Protein AF-A0A821LBM9-F1 (afdb_monomer)

Structure (mmCIF, N/CA/C/O backbone):
data_AF-A0A821LBM9-F1
#
_entry.id   AF-A0A821LBM9-F1
#
loop_
_atom_site.group_PDB
_atom_site.id
_atom_site.type_symbol
_atom_site.label_atom_id
_atom_site.label_alt_id
_atom_site.label_comp_id
_atom_site.label_asym_id
_atom_site.label_entity_id
_atom_site.label_seq_id
_atom_site.pdbx_PDB_ins_code
_atom_site.Cartn_x
_atom_site.Cartn_y
_atom_site.Cartn_z
_atom_site.occupancy
_atom_site.B_iso_or_equiv
_atom_site.auth_seq_id
_atom_site.auth_comp_id
_atom_site.auth_asym_id
_atom_site.auth_atom_id
_atom_site.pdbx_PDB_model_num
ATOM 1 N N . MET A 1 1 ? -0.753 -24.543 13.490 1.00 81.06 1 MET A N 1
ATOM 2 C CA . MET A 1 1 ? -1.919 -23.732 13.076 1.00 81.06 1 MET A CA 1
ATOM 3 C C . MET A 1 1 ? -1.788 -23.468 11.585 1.00 81.06 1 MET A C 1
ATOM 5 O O . MET A 1 1 ? -0.703 -23.087 11.170 1.00 81.06 1 MET A O 1
ATOM 9 N N . VAL A 1 2 ? -2.819 -23.733 10.780 1.00 93.25 2 VAL A N 1
ATOM 10 C CA . VAL A 1 2 ? -2.788 -23.442 9.334 1.00 93.25 2 VAL A CA 1
ATOM 11 C C . VAL A 1 2 ? -3.305 -22.015 9.126 1.00 93.25 2 VAL A C 1
ATOM 13 O O . VAL A 1 2 ? -4.358 -21.696 9.687 1.00 93.25 2 VAL A O 1
ATOM 16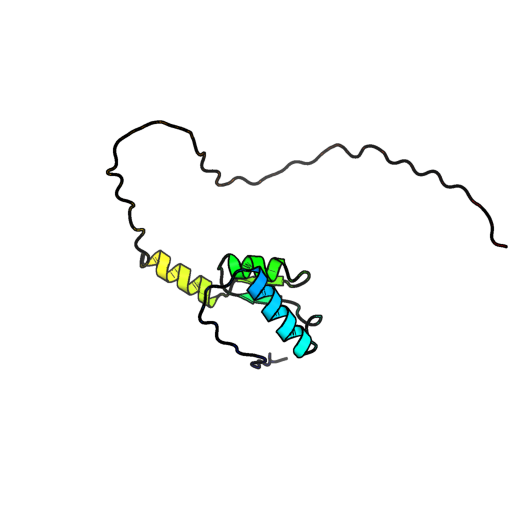 N N . PRO A 1 3 ? -2.598 -21.147 8.381 1.00 90.75 3 PRO A N 1
ATOM 17 C CA . PRO A 1 3 ? -3.083 -19.803 8.100 1.00 90.75 3 PRO A CA 1
ATOM 18 C C . PRO A 1 3 ? -4.386 -19.866 7.296 1.00 90.75 3 PRO A C 1
ATOM 20 O O . PRO A 1 3 ? -4.507 -20.637 6.344 1.00 90.75 3 PRO A O 1
ATOM 2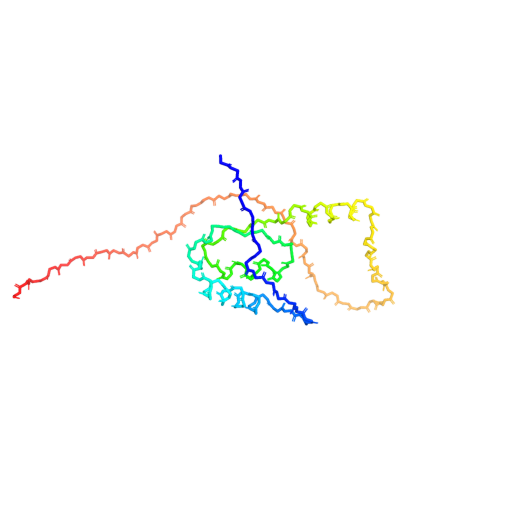3 N N . LYS A 1 4 ? -5.367 -19.054 7.694 1.00 95.50 4 LYS A N 1
ATOM 24 C CA . LYS A 1 4 ? -6.610 -18.849 6.947 1.00 95.50 4 LYS A CA 1
ATOM 25 C C . LYS A 1 4 ? -6.522 -17.518 6.214 1.00 95.50 4 LYS A C 1
ATOM 27 O O . LYS A 1 4 ? -6.072 -16.535 6.796 1.00 95.50 4 LYS A O 1
ATOM 32 N N . SER A 1 5 ? -6.970 -17.490 4.966 1.00 94.69 5 SER A N 1
ATOM 33 C CA . SER A 1 5 ? -7.083 -16.269 4.170 1.00 94.69 5 SER A CA 1
ATOM 34 C C . SER A 1 5 ? -8.543 -16.000 3.814 1.00 94.69 5 SER A C 1
ATOM 36 O O . SER A 1 5 ? -9.366 -16.910 3.713 1.00 94.69 5 SER A O 1
ATOM 38 N N . THR A 1 6 ? -8.887 -14.725 3.677 1.00 95.56 6 THR A N 1
ATOM 39 C CA . THR A 1 6 ? -10.218 -14.257 3.281 1.00 95.56 6 THR A CA 1
ATOM 40 C C . THR A 1 6 ? -10.073 -12.890 2.635 1.00 95.56 6 THR A C 1
ATOM 42 O O . THR A 1 6 ? -9.240 -12.088 3.054 1.00 95.56 6 THR A O 1
ATOM 45 N N . ILE A 1 7 ? -10.877 -12.637 1.606 1.00 95.62 7 ILE A N 1
ATOM 46 C CA . ILE A 1 7 ? -10.992 -11.319 0.989 1.00 95.62 7 ILE A CA 1
ATOM 47 C C . ILE A 1 7 ? -11.992 -10.525 1.825 1.00 95.62 7 ILE A C 1
ATOM 49 O O . ILE A 1 7 ? -13.151 -10.918 1.925 1.00 95.62 7 ILE A O 1
ATOM 53 N N . LEU A 1 8 ? -11.531 -9.441 2.446 1.00 94.00 8 LEU A N 1
ATOM 54 C CA . LEU A 1 8 ? -12.376 -8.580 3.279 1.00 94.00 8 LEU A CA 1
ATOM 55 C C . LEU A 1 8 ? -13.036 -7.467 2.464 1.00 94.00 8 LEU A C 1
ATOM 57 O O . LEU A 1 8 ? -14.188 -7.123 2.704 1.00 94.00 8 LEU A O 1
ATOM 61 N N . HIS A 1 9 ? -12.307 -6.916 1.496 1.00 93.94 9 HIS A N 1
ATOM 62 C CA . HIS A 1 9 ? -12.756 -5.787 0.699 1.00 93.94 9 HIS A CA 1
ATOM 63 C C . HIS A 1 9 ? -12.091 -5.796 -0.680 1.00 93.94 9 HIS A C 1
ATOM 65 O O . HIS A 1 9 ? -10.967 -6.279 -0.837 1.00 93.94 9 HIS A O 1
ATOM 71 N N . PHE A 1 10 ? -12.792 -5.258 -1.675 1.00 94.31 10 PHE A N 1
ATOM 72 C CA . PHE A 1 10 ? -12.273 -5.046 -3.019 1.00 94.31 10 PHE A CA 1
ATOM 73 C C . PHE A 1 10 ? -12.907 -3.792 -3.615 1.00 94.31 10 PHE A C 1
ATOM 75 O O . PHE A 1 10 ? -14.131 -3.670 -3.647 1.00 94.31 10 PHE A O 1
ATOM 82 N N . GLN A 1 11 ? -12.069 -2.901 -4.137 1.00 90.50 11 GLN A N 1
ATOM 83 C CA . GLN A 1 11 ? -12.504 -1.677 -4.793 1.00 90.50 11 GLN A CA 1
ATOM 84 C C . GLN A 1 11 ? -11.614 -1.390 -5.997 1.00 90.50 11 GLN A C 1
ATOM 86 O O . GLN A 1 11 ? -10.387 -1.457 -5.915 1.00 90.50 11 GLN A O 1
ATOM 91 N N . SER A 1 12 ? -12.248 -1.081 -7.124 1.00 91.94 12 SER A N 1
ATOM 92 C CA . SER A 1 12 ? -11.564 -0.652 -8.338 1.00 91.94 12 SER A CA 1
ATOM 93 C C . SER A 1 12 ? -11.370 0.856 -8.342 1.00 91.94 12 SER A C 1
ATOM 95 O O . SER A 1 12 ? -12.253 1.612 -7.934 1.00 91.94 12 SER A O 1
ATOM 97 N N . TYR A 1 13 ? -10.237 1.281 -8.887 1.00 86.31 13 TYR A N 1
ATOM 98 C CA . TYR A 1 13 ? -9.881 2.681 -9.018 1.00 86.31 13 TYR A CA 1
ATOM 99 C C . TYR A 1 13 ? -9.419 2.968 -10.446 1.00 86.31 13 TYR A C 1
ATOM 101 O O . TYR A 1 13 ? -8.447 2.382 -10.917 1.00 86.31 13 TYR A O 1
ATOM 109 N N . ASP A 1 14 ? -10.106 3.889 -11.122 1.00 88.12 14 ASP A N 1
ATOM 110 C CA . ASP A 1 14 ? -9.847 4.199 -12.537 1.00 88.12 14 ASP A CA 1
ATOM 111 C C . ASP A 1 14 ? -8.828 5.332 -12.736 1.00 88.12 14 ASP A C 1
ATOM 113 O O . ASP A 1 14 ? -8.379 5.596 -13.851 1.00 88.12 14 ASP A O 1
ATOM 117 N N . LYS A 1 15 ? -8.484 6.059 -11.668 1.00 87.06 15 LYS A N 1
ATOM 118 C CA . LYS A 1 15 ? -7.616 7.243 -11.722 1.00 87.06 15 LYS A CA 1
ATOM 119 C C . LYS A 1 15 ? -6.377 7.044 -10.863 1.00 87.06 15 LYS A C 1
ATOM 121 O O . LYS A 1 15 ? -6.420 6.361 -9.848 1.00 87.06 15 LYS A O 1
ATOM 126 N N . CYS A 1 16 ? -5.290 7.727 -11.220 1.00 85.44 16 CYS A N 1
ATOM 127 C CA . CYS A 1 16 ? -4.112 7.800 -10.360 1.00 85.44 16 CYS A CA 1
ATOM 128 C C . CYS A 1 16 ? -4.466 8.391 -8.991 1.00 85.44 16 CYS A C 1
ATOM 130 O O . CYS A 1 16 ? -5.218 9.369 -8.883 1.00 85.44 16 CYS A O 1
ATOM 132 N N . HIS A 1 17 ? -3.890 7.815 -7.940 1.00 88.81 17 HIS A N 1
ATOM 133 C CA . HIS A 1 17 ? -4.116 8.235 -6.562 1.00 88.81 17 HIS A CA 1
ATOM 134 C C . HIS A 1 17 ? -2.820 8.659 -5.895 1.00 88.81 17 HIS A C 1
ATOM 136 O O . HIS A 1 17 ? -1.763 8.061 -6.103 1.00 88.81 17 HIS A O 1
ATOM 142 N N . SER A 1 18 ? -2.919 9.730 -5.110 1.00 94.81 18 SER A N 1
ATOM 143 C CA . SER A 1 18 ? -1.860 10.140 -4.200 1.00 94.81 18 SER A CA 1
ATOM 144 C C . SER A 1 18 ? -1.797 9.175 -3.019 1.00 94.81 18 SER A C 1
ATOM 146 O O . SER A 1 18 ? -2.794 8.540 -2.672 1.00 94.81 18 SER A O 1
ATOM 148 N N . SER A 1 19 ? -0.636 9.108 -2.370 1.00 95.25 19 SER A N 1
ATOM 149 C CA . SER A 1 19 ? -0.446 8.327 -1.144 1.00 95.25 19 SER A CA 1
ATOM 150 C C . SER A 1 19 ? -1.481 8.656 -0.068 1.00 95.25 19 SER A C 1
ATOM 152 O O . SER A 1 19 ? -2.042 7.749 0.530 1.00 95.25 19 SER A O 1
ATOM 154 N N . LEU A 1 20 ? -1.795 9.943 0.121 1.00 95.62 20 LEU A N 1
ATOM 155 C CA . LEU A 1 20 ? -2.788 10.385 1.102 1.00 95.62 20 LEU A CA 1
ATOM 156 C C . LEU A 1 20 ? -4.175 9.792 0.830 1.00 95.62 20 LEU A C 1
ATOM 158 O O . LEU A 1 20 ? -4.807 9.290 1.749 1.00 95.62 20 LEU A O 1
ATOM 162 N N . LYS A 1 21 ? -4.634 9.806 -0.429 1.00 94.25 21 LYS A N 1
ATOM 163 C CA . LYS A 1 21 ? -5.938 9.226 -0.782 1.00 94.25 21 LYS A CA 1
ATOM 164 C C . LYS A 1 21 ? -5.966 7.726 -0.516 1.00 94.25 21 LYS A C 1
ATOM 166 O O . LYS A 1 21 ? -6.931 7.239 0.049 1.00 94.25 21 LYS A O 1
ATOM 171 N N . ILE A 1 22 ? -4.895 7.018 -0.877 1.00 95.06 22 ILE A N 1
ATOM 172 C CA . ILE A 1 22 ? -4.772 5.580 -0.607 1.00 95.06 22 ILE A CA 1
ATOM 173 C C . ILE A 1 22 ? -4.840 5.322 0.903 1.00 95.06 22 ILE A C 1
ATOM 175 O O . ILE A 1 22 ? -5.610 4.471 1.331 1.00 95.06 22 ILE A O 1
ATOM 179 N N . ALA A 1 23 ? -4.089 6.078 1.707 1.00 94.81 23 ALA A N 1
ATOM 180 C CA . ALA A 1 23 ? -4.089 5.939 3.161 1.00 94.81 23 ALA A CA 1
ATOM 181 C C . ALA A 1 23 ? -5.483 6.175 3.761 1.00 94.81 23 ALA A C 1
ATOM 183 O O . ALA A 1 23 ? -5.935 5.376 4.575 1.00 94.81 23 ALA A O 1
ATOM 184 N N . THR A 1 24 ? -6.183 7.231 3.327 1.00 94.81 24 THR A N 1
ATOM 185 C CA . THR A 1 24 ? -7.540 7.550 3.794 1.00 94.81 24 THR A CA 1
ATOM 186 C C . THR A 1 24 ? -8.538 6.447 3.455 1.00 94.81 24 THR A C 1
ATOM 188 O O . THR A 1 24 ? -9.261 6.002 4.339 1.00 94.81 24 THR A O 1
ATOM 191 N N . GLU A 1 25 ? -8.567 5.972 2.209 1.00 94.06 25 GLU A N 1
ATOM 192 C CA . GLU A 1 25 ? -9.510 4.922 1.800 1.00 94.06 25 GLU A CA 1
ATOM 193 C C . GLU A 1 25 ? -9.226 3.594 2.510 1.00 94.06 25 GLU A C 1
ATOM 195 O O . GLU A 1 25 ? -10.146 2.927 2.983 1.00 94.06 25 GLU A O 1
ATOM 200 N N . VAL A 1 26 ? -7.947 3.231 2.655 1.00 94.50 26 VAL A N 1
ATOM 201 C CA . VAL A 1 26 ? -7.556 2.048 3.427 1.00 94.50 26 VAL A CA 1
ATOM 202 C C . VAL A 1 26 ? -7.993 2.201 4.882 1.00 94.50 26 VAL A C 1
ATOM 204 O O . VAL A 1 26 ? -8.639 1.300 5.403 1.00 94.50 26 VAL A O 1
ATOM 207 N N . TYR A 1 27 ? -7.715 3.334 5.529 1.00 95.06 27 TYR A N 1
ATOM 208 C CA . TYR A 1 27 ? -8.123 3.576 6.914 1.00 95.06 27 TYR A CA 1
ATOM 209 C C . TYR A 1 27 ? -9.639 3.475 7.106 1.00 95.06 27 TYR A C 1
ATOM 211 O O . TYR A 1 27 ? -10.090 2.785 8.017 1.00 95.06 27 TYR A O 1
ATOM 219 N N . ASN A 1 28 ? -10.417 4.106 6.224 1.00 95.00 28 ASN A N 1
ATOM 220 C CA . ASN A 1 28 ? -11.877 4.055 6.260 1.00 95.00 28 ASN A CA 1
ATOM 221 C C . ASN A 1 28 ? -12.379 2.612 6.132 1.00 95.00 28 ASN A C 1
ATOM 223 O O . ASN A 1 28 ? -13.187 2.171 6.940 1.00 95.00 28 ASN A O 1
ATOM 227 N N . CYS A 1 29 ? -11.824 1.835 5.196 1.00 95.50 29 CYS A N 1
ATOM 228 C CA . CYS A 1 29 ? -12.170 0.423 5.052 1.00 95.50 29 CYS A CA 1
ATOM 229 C C . CYS A 1 29 ? -11.855 -0.391 6.320 1.00 95.50 29 CYS A C 1
ATOM 231 O O . CYS A 1 29 ? -12.607 -1.295 6.680 1.00 95.50 29 CYS A O 1
ATOM 233 N N . LEU A 1 30 ? -10.739 -0.109 6.992 1.00 94.62 30 LEU A N 1
ATOM 234 C CA . LEU A 1 30 ? -10.347 -0.816 8.212 1.00 94.62 30 LEU A CA 1
ATOM 235 C C . LEU A 1 30 ? -11.231 -0.446 9.407 1.00 94.62 30 LEU A C 1
ATOM 237 O O . LEU A 1 30 ? -11.560 -1.330 10.201 1.00 94.62 30 LEU A O 1
ATOM 241 N N . GLN A 1 31 ? -11.634 0.824 9.494 1.00 96.00 31 GLN A N 1
ATOM 242 C CA . GLN A 1 31 ? -12.604 1.336 10.462 1.00 96.00 31 GLN A CA 1
ATOM 243 C C . GLN A 1 31 ? -13.986 0.707 10.257 1.00 96.00 31 GLN A C 1
ATOM 245 O O . GLN A 1 31 ? -14.569 0.183 11.204 1.00 96.00 31 GLN A O 1
ATOM 250 N N . ASP A 1 32 ? -14.476 0.661 9.016 1.00 96.69 32 ASP A N 1
ATOM 251 C CA . ASP A 1 32 ? -15.763 0.041 8.672 1.00 96.69 32 ASP A CA 1
ATOM 252 C C . ASP A 1 32 ? -15.804 -1.453 9.041 1.00 96.69 32 ASP A C 1
ATOM 254 O O . ASP A 1 32 ? -16.854 -2.003 9.377 1.00 96.69 32 ASP A O 1
ATOM 258 N N . LEU A 1 33 ? -14.646 -2.119 9.009 1.00 95.88 33 LEU A N 1
ATOM 259 C CA . LEU A 1 33 ? -14.476 -3.514 9.414 1.00 95.88 33 LEU A CA 1
ATOM 260 C C . LEU A 1 33 ? -14.221 -3.693 10.926 1.00 95.88 33 LEU A C 1
ATOM 262 O O . LEU A 1 33 ? -14.256 -4.828 11.410 1.00 95.88 33 LEU A O 1
ATOM 266 N N . GLY A 1 34 ? -13.945 -2.622 11.679 1.00 96.50 34 GLY A N 1
ATOM 267 C CA . GLY A 1 34 ? -13.599 -2.672 13.107 1.00 96.50 34 GLY A CA 1
ATOM 268 C C . GLY A 1 34 ? -12.299 -3.436 13.402 1.00 96.50 34 GLY A C 1
ATOM 269 O O . GLY A 1 34 ? -12.213 -4.216 14.370 1.00 96.50 34 GLY A O 1
ATOM 270 N N . ILE A 1 35 ? -11.311 -3.312 12.510 1.00 94.94 35 ILE A N 1
ATOM 271 C CA . ILE A 1 35 ? -10.016 -4.010 12.587 1.00 94.94 35 ILE A CA 1
ATOM 272 C C . ILE A 1 35 ? -8.805 -3.080 12.494 1.00 9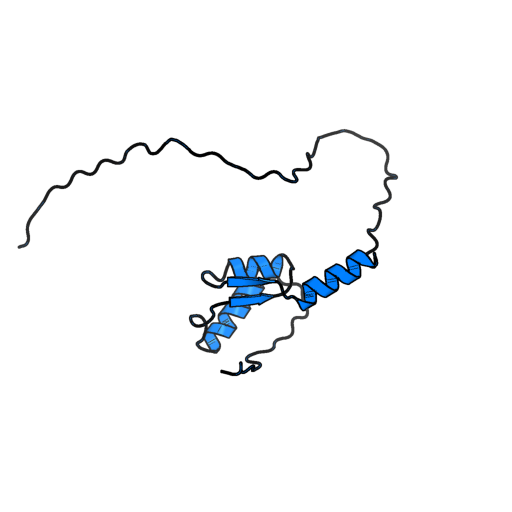4.94 35 ILE A C 1
ATOM 274 O O . ILE A 1 35 ? -7.682 -3.570 12.438 1.00 94.94 35 ILE A O 1
ATOM 278 N N . GLU A 1 36 ? -8.996 -1.768 12.492 1.00 93.12 36 GLU A N 1
ATOM 279 C CA . GLU A 1 36 ? -7.947 -0.762 12.337 1.00 93.12 36 GLU A CA 1
ATOM 280 C C . GLU A 1 36 ? -6.804 -0.912 13.354 1.00 93.12 36 GLU A C 1
ATOM 282 O O . GLU A 1 36 ? -5.647 -0.741 12.993 1.00 93.12 36 GLU A O 1
ATOM 287 N N . GLN A 1 37 ? -7.101 -1.341 14.586 1.00 92.19 37 GLN A N 1
ATOM 288 C CA . GLN A 1 37 ? -6.103 -1.604 15.637 1.00 92.19 37 GLN A CA 1
ATOM 289 C C . GLN A 1 37 ? -5.571 -3.051 15.655 1.00 92.19 37 GLN A C 1
ATOM 291 O O . GLN A 1 37 ? -4.826 -3.436 16.552 1.00 92.19 37 GLN A O 1
ATOM 296 N N . LYS A 1 38 ? -6.002 -3.905 14.718 1.00 93.31 38 LYS A N 1
ATOM 297 C CA . LYS A 1 38 ? -5.674 -5.347 14.687 1.00 93.31 38 LYS A CA 1
ATOM 298 C C . LYS A 1 38 ? -4.691 -5.710 13.576 1.00 93.31 38 LYS A C 1
ATOM 300 O O . LYS A 1 38 ? -4.396 -6.890 13.376 1.00 93.31 38 LYS A O 1
ATOM 305 N N . ILE A 1 39 ? -4.207 -4.719 12.838 1.00 93.50 39 ILE A N 1
ATOM 306 C CA . ILE A 1 39 ? -3.272 -4.913 11.736 1.00 93.50 39 ILE A CA 1
ATOM 307 C C . ILE A 1 39 ? -1.869 -4.808 12.294 1.00 93.50 39 ILE A C 1
ATOM 309 O O . ILE A 1 39 ? -1.478 -3.777 12.821 1.00 93.50 39 ILE A O 1
ATOM 313 N N . THR A 1 40 ? -1.107 -5.882 12.157 1.00 94.06 40 THR A N 1
ATOM 314 C CA . THR A 1 40 ? 0.305 -5.890 12.545 1.00 94.06 40 THR A CA 1
ATOM 315 C C . THR A 1 40 ? 1.208 -5.543 11.376 1.00 94.06 40 THR A C 1
ATOM 317 O O . THR A 1 40 ? 2.254 -4.931 11.546 1.00 94.06 40 THR A O 1
ATOM 320 N N . SER A 1 41 ? 0.818 -5.961 10.172 1.00 95.06 41 SER A N 1
ATOM 321 C CA . SER A 1 41 ? 1.651 -5.819 8.991 1.00 95.06 41 SER A CA 1
ATOM 322 C C . SER A 1 41 ? 0.847 -5.784 7.701 1.00 95.06 41 SER A C 1
ATOM 324 O O . SER A 1 41 ? -0.243 -6.352 7.600 1.00 95.06 41 SER A O 1
ATOM 326 N N . VAL A 1 42 ? 1.427 -5.144 6.691 1.00 95.38 42 VAL A N 1
ATOM 327 C CA . VAL A 1 42 ? 0.891 -5.033 5.337 1.00 95.38 42 VAL A CA 1
ATOM 328 C C . VAL A 1 42 ? 1.949 -5.461 4.333 1.00 95.38 42 VAL A C 1
ATOM 330 O O . VAL A 1 42 ? 3.122 -5.123 4.450 1.00 95.38 42 VAL A O 1
ATOM 333 N N . THR A 1 43 ? 1.522 -6.178 3.296 1.00 96.44 43 THR A N 1
ATOM 334 C CA . THR A 1 43 ? 2.352 -6.456 2.121 1.00 96.44 43 THR A CA 1
ATOM 335 C C . THR A 1 43 ? 1.798 -5.704 0.917 1.00 96.44 43 THR A C 1
ATOM 337 O O . THR A 1 43 ? 0.660 -5.936 0.519 1.00 96.44 43 THR A O 1
ATOM 340 N N . CYS A 1 44 ? 2.604 -4.833 0.310 1.00 95.31 44 CYS A N 1
ATOM 341 C CA . CYS A 1 44 ? 2.215 -4.047 -0.865 1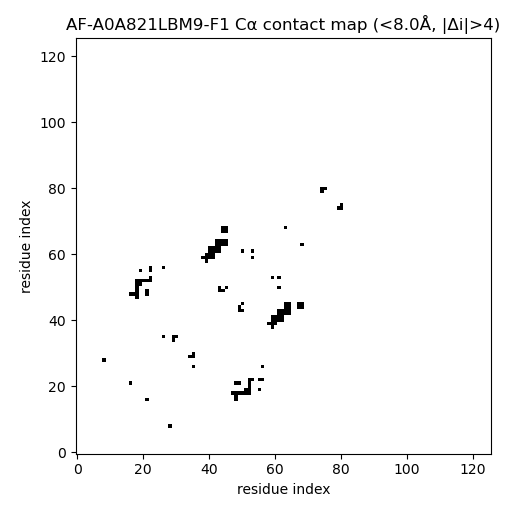.00 95.31 44 CYS A CA 1
ATOM 342 C C . CYS A 1 44 ? 3.308 -4.054 -1.941 1.00 95.31 44 CYS A C 1
ATOM 344 O O . CYS A 1 44 ? 4.423 -4.534 -1.717 1.00 95.31 44 CYS A O 1
ATOM 346 N N . ASP A 1 45 ? 3.006 -3.536 -3.132 1.00 94.19 45 ASP A N 1
ATOM 347 C CA . ASP A 1 45 ? 4.033 -3.315 -4.150 1.00 94.19 45 ASP A CA 1
ATOM 348 C C . ASP A 1 45 ? 5.064 -2.244 -3.724 1.00 94.19 45 ASP A C 1
ATOM 350 O O . ASP A 1 45 ? 5.023 -1.683 -2.625 1.00 94.19 45 ASP A O 1
ATOM 354 N N . GLY A 1 46 ? 6.059 -2.027 -4.587 1.00 92.38 46 GLY A N 1
ATOM 355 C CA . GLY A 1 46 ? 7.169 -1.112 -4.320 1.00 92.38 46 GLY A CA 1
ATOM 356 C C . GLY A 1 46 ? 6.924 0.325 -4.768 1.00 92.38 46 GLY A C 1
ATOM 357 O O . GLY A 1 46 ? 7.879 1.097 -4.794 1.00 92.38 46 GLY A O 1
ATOM 358 N N . ALA A 1 47 ? 5.708 0.689 -5.181 1.00 93.25 47 ALA A N 1
ATOM 359 C CA . ALA A 1 47 ? 5.434 2.026 -5.682 1.00 93.25 47 ALA A CA 1
ATOM 360 C C . ALA A 1 47 ? 5.552 3.067 -4.559 1.00 93.25 47 ALA A C 1
ATOM 362 O O . ALA A 1 47 ? 5.084 2.857 -3.438 1.00 93.25 47 ALA A O 1
ATOM 363 N N . ASN A 1 48 ? 6.126 4.234 -4.874 1.00 94.12 48 ASN A N 1
ATOM 364 C CA . ASN A 1 48 ? 6.321 5.310 -3.895 1.00 94.12 48 ASN A CA 1
ATOM 365 C C . ASN A 1 48 ? 5.009 5.741 -3.227 1.00 94.12 48 ASN A C 1
ATOM 367 O O . ASN A 1 48 ? 4.990 5.983 -2.025 1.00 94.12 48 ASN A O 1
ATOM 371 N N . ASN A 1 49 ? 3.902 5.785 -3.975 1.00 94.69 49 ASN A N 1
ATOM 372 C CA . ASN A 1 49 ? 2.607 6.155 -3.405 1.00 94.69 49 ASN A CA 1
ATOM 373 C C . ASN A 1 49 ? 2.105 5.116 -2.397 1.00 94.69 49 ASN A C 1
ATOM 375 O O . ASN A 1 49 ? 1.543 5.507 -1.381 1.00 94.69 49 ASN A O 1
ATOM 379 N N . MET A 1 50 ? 2.351 3.824 -2.643 1.00 94.56 50 MET A N 1
ATOM 380 C CA . MET A 1 50 ? 1.999 2.752 -1.709 1.00 94.56 50 MET A CA 1
ATOM 381 C C . MET A 1 50 ? 2.865 2.816 -0.456 1.00 94.56 50 MET A C 1
ATOM 383 O O . MET A 1 50 ? 2.340 2.759 0.649 1.00 94.56 50 MET A O 1
ATOM 387 N N . LYS A 1 51 ? 4.180 3.010 -0.615 1.00 93.88 51 LYS A N 1
ATOM 388 C CA . LYS A 1 51 ? 5.095 3.195 0.517 1.00 93.88 51 LYS A CA 1
ATOM 389 C C . LYS A 1 51 ? 4.638 4.354 1.410 1.00 93.88 51 LYS A C 1
ATOM 391 O O . LYS A 1 51 ? 4.344 4.139 2.577 1.00 93.88 51 LYS A O 1
ATOM 396 N N . ASN A 1 52 ? 4.490 5.540 0.826 1.00 94.81 52 ASN A N 1
ATOM 397 C CA . ASN A 1 52 ? 4.119 6.739 1.568 1.00 94.81 52 ASN A CA 1
ATOM 398 C C . ASN A 1 52 ? 2.712 6.639 2.183 1.00 94.81 52 ASN A C 1
ATOM 400 O O . ASN A 1 52 ? 2.451 7.290 3.183 1.00 94.81 52 ASN A O 1
ATOM 404 N N . ALA A 1 53 ? 1.790 5.876 1.585 1.00 94.88 53 ALA A N 1
ATOM 405 C CA . ALA A 1 53 ? 0.450 5.687 2.141 1.00 94.88 53 ALA A CA 1
ATOM 406 C C . ALA A 1 53 ? 0.485 4.897 3.455 1.00 94.88 53 ALA A C 1
ATOM 408 O O . ALA A 1 53 ? -0.197 5.261 4.407 1.00 94.88 53 ALA A O 1
ATOM 409 N N . PHE A 1 54 ? 1.294 3.838 3.519 1.00 93.69 54 PHE A N 1
ATOM 410 C CA . PHE A 1 54 ? 1.424 3.034 4.734 1.00 93.69 54 PHE A CA 1
ATOM 411 C C . PHE A 1 54 ? 2.350 3.668 5.773 1.00 93.69 54 PHE A C 1
ATOM 413 O O . PHE A 1 54 ? 2.134 3.441 6.951 1.00 93.69 54 PHE A O 1
ATOM 420 N N . ASP A 1 55 ? 3.282 4.536 5.371 1.00 91.88 55 ASP A N 1
ATOM 421 C CA . ASP A 1 55 ? 4.050 5.353 6.323 1.00 91.88 55 ASP A CA 1
ATOM 422 C C . ASP A 1 55 ? 3.146 6.369 7.078 1.00 91.88 55 ASP A C 1
ATOM 424 O O . ASP A 1 55 ? 3.504 6.822 8.160 1.00 91.88 55 ASP A O 1
ATOM 428 N N . ILE A 1 56 ? 1.969 6.726 6.531 1.00 93.19 56 ILE A N 1
ATOM 429 C CA . ILE A 1 56 ? 0.952 7.568 7.205 1.00 93.19 56 ILE A CA 1
ATOM 430 C C . ILE A 1 56 ? 0.125 6.756 8.219 1.00 93.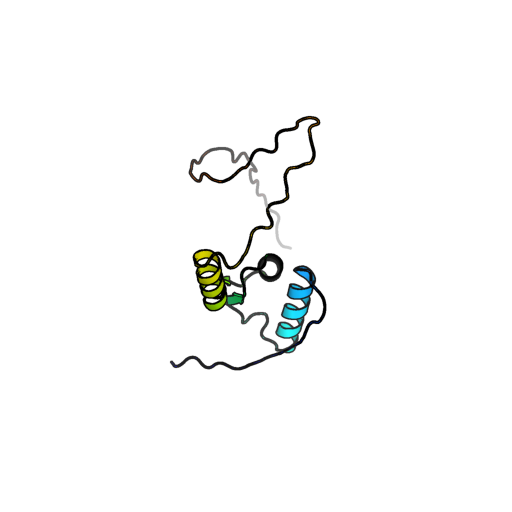19 56 ILE A C 1
ATOM 432 O O . ILE A 1 56 ? -0.355 7.305 9.210 1.00 93.19 56 ILE A O 1
ATOM 436 N N . LEU A 1 57 ? -0.063 5.458 7.966 1.00 86.81 57 LEU A N 1
ATOM 437 C CA . LEU A 1 57 ? -0.766 4.525 8.847 1.00 86.81 57 LEU A CA 1
ATOM 438 C C . LEU A 1 57 ? 0.219 4.026 9.913 1.00 86.81 5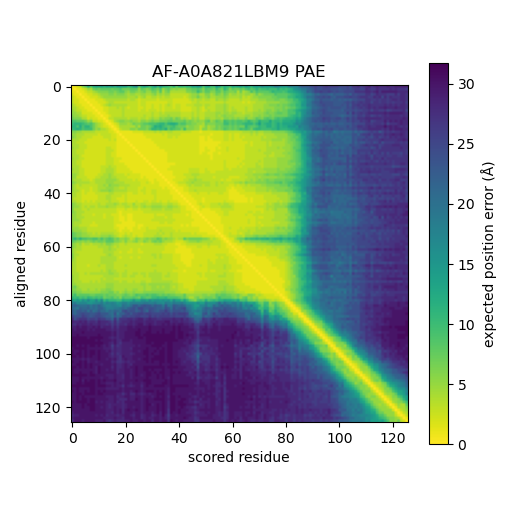7 LEU A C 1
ATOM 440 O O . LEU A 1 57 ? 0.745 2.919 9.814 1.00 86.81 57 LEU A O 1
ATOM 444 N N . ASP A 1 58 ? 0.511 4.887 10.887 1.00 83.81 58 ASP A N 1
ATOM 445 C CA . ASP A 1 58 ? 1.449 4.602 11.978 1.00 83.81 58 ASP A CA 1
ATOM 446 C C . ASP A 1 58 ? 1.143 3.260 12.682 1.00 83.81 58 ASP A C 1
ATOM 448 O O . ASP A 1 58 ? -0.008 2.827 12.771 1.00 83.81 58 ASP A O 1
ATOM 452 N N . GLY A 1 59 ? 2.185 2.589 13.176 1.00 85.75 59 GLY A N 1
ATOM 453 C CA . GLY A 1 59 ? 2.072 1.323 13.910 1.00 85.75 59 GLY A CA 1
ATOM 454 C C . GLY A 1 59 ? 1.891 0.052 13.066 1.00 85.75 59 GLY A C 1
ATOM 455 O O . GLY A 1 59 ? 1.662 -1.013 13.639 1.00 85.75 59 GLY A O 1
ATOM 456 N N . VAL A 1 60 ? 2.011 0.123 11.733 1.00 91.81 60 VAL A N 1
ATOM 457 C CA . VAL A 1 60 ? 1.892 -1.042 10.836 1.00 91.81 60 VAL A CA 1
ATOM 458 C C . VAL A 1 60 ? 3.208 -1.346 10.119 1.00 91.81 60 VAL A C 1
ATOM 460 O O . VAL A 1 60 ? 3.727 -0.527 9.360 1.00 91.81 60 VAL A O 1
ATOM 463 N N . ASP A 1 61 ? 3.712 -2.575 10.266 1.00 94.12 61 ASP A N 1
ATOM 464 C CA . ASP A 1 61 ? 4.923 -3.003 9.563 1.00 94.12 61 ASP A CA 1
ATOM 465 C C . ASP A 1 61 ? 4.662 -3.218 8.069 1.00 94.12 61 ASP A C 1
ATOM 467 O O . ASP A 1 61 ? 3.827 -4.031 7.659 1.00 94.12 61 ASP A O 1
ATOM 471 N N . ARG A 1 62 ? 5.428 -2.537 7.215 1.00 94.56 62 ARG A N 1
ATOM 472 C CA . ARG A 1 62 ? 5.300 -2.663 5.760 1.00 94.56 62 ARG A CA 1
ATOM 473 C C . ARG A 1 62 ? 6.343 -3.610 5.171 1.00 94.56 62 ARG A C 1
ATOM 475 O O . ARG A 1 62 ? 7.546 -3.353 5.217 1.00 94.56 62 ARG A O 1
ATOM 482 N N . PHE A 1 63 ? 5.871 -4.634 4.469 1.00 95.62 63 PHE A N 1
ATOM 483 C CA . PHE A 1 63 ? 6.684 -5.566 3.696 1.00 95.62 63 PHE A CA 1
ATOM 484 C C . PHE A 1 63 ? 6.490 -5.378 2.192 1.00 95.62 63 PHE A C 1
ATOM 486 O O . PHE A 1 63 ? 5.402 -5.084 1.693 1.00 95.62 63 PHE A O 1
ATOM 493 N N . TRP A 1 64 ? 7.567 -5.588 1.438 1.00 95.06 64 TRP A N 1
ATOM 494 C CA . TRP A 1 64 ? 7.507 -5.550 -0.017 1.00 95.06 64 TRP A CA 1
ATOM 495 C C . TRP A 1 64 ? 6.986 -6.882 -0.565 1.00 95.06 64 TRP A C 1
ATOM 497 O O . TRP A 1 64 ? 7.520 -7.947 -0.254 1.00 95.06 64 TRP A O 1
ATOM 507 N N . CYS A 1 65 ? 5.970 -6.818 -1.420 1.00 97.06 65 CYS A N 1
ATOM 508 C CA . CYS A 1 65 ? 5.410 -7.958 -2.128 1.00 97.06 65 CYS A CA 1
ATOM 509 C C . CYS A 1 65 ? 6.489 -8.734 -2.894 1.00 97.06 65 CYS A C 1
ATOM 511 O O . CYS A 1 65 ? 7.091 -8.237 -3.850 1.00 97.06 65 CYS A O 1
ATOM 513 N N . VAL A 1 66 ? 6.679 -9.997 -2.502 1.00 97.19 66 VAL A N 1
ATOM 514 C CA . VAL A 1 66 ? 7.658 -10.909 -3.110 1.00 97.19 66 VAL A CA 1
ATOM 515 C C . VAL A 1 66 ? 7.363 -11.133 -4.591 1.00 97.19 66 VAL A C 1
ATOM 517 O O . VAL A 1 66 ? 8.288 -11.118 -5.398 1.00 97.19 66 VAL A O 1
ATOM 520 N N . ALA A 1 67 ? 6.089 -11.280 -4.968 1.00 96.81 67 ALA A N 1
ATOM 521 C CA . ALA A 1 67 ? 5.699 -11.490 -6.360 1.00 96.81 67 ALA A CA 1
ATOM 522 C C . ALA A 1 67 ? 6.055 -10.282 -7.240 1.00 96.81 67 ALA A C 1
ATOM 524 O O . ALA A 1 67 ? 6.648 -10.446 -8.305 1.00 96.81 67 ALA A O 1
ATOM 525 N N . HIS A 1 68 ? 5.768 -9.065 -6.768 1.00 94.56 68 HIS A N 1
ATOM 526 C CA . HIS A 1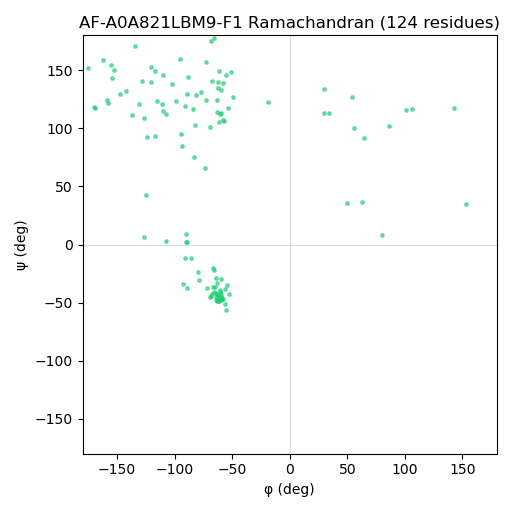 68 ? 6.136 -7.845 -7.484 1.00 94.56 68 HIS A CA 1
ATOM 527 C C . HIS A 1 68 ? 7.658 -7.690 -7.587 1.00 94.56 68 HIS A C 1
ATOM 529 O O . HIS A 1 68 ? 8.182 -7.371 -8.652 1.00 94.56 68 HIS A O 1
ATOM 535 N N . ARG A 1 69 ? 8.390 -7.979 -6.505 1.00 95.44 69 ARG A N 1
ATOM 536 C CA . ARG A 1 69 ? 9.855 -7.934 -6.507 1.00 95.44 69 ARG A CA 1
ATOM 537 C C . ARG A 1 69 ? 10.456 -8.938 -7.491 1.00 95.44 69 ARG A C 1
ATOM 539 O O . ARG A 1 69 ? 11.335 -8.566 -8.260 1.00 95.44 69 ARG A O 1
ATOM 546 N N . LEU A 1 70 ? 9.956 -10.174 -7.507 1.00 97.12 70 LEU A N 1
ATOM 547 C CA . LEU A 1 70 ? 10.382 -11.205 -8.452 1.00 97.12 70 LEU A CA 1
ATOM 548 C C . LEU A 1 70 ? 10.103 -10.783 -9.899 1.00 97.12 70 LEU A C 1
ATOM 550 O O . LEU A 1 70 ? 10.980 -10.911 -10.752 1.00 97.12 70 LEU A O 1
ATOM 554 N N . HIS A 1 71 ? 8.916 -10.233 -10.162 1.00 95.25 71 HIS A N 1
ATOM 555 C CA . HIS A 1 71 ? 8.558 -9.689 -11.468 1.00 95.25 71 HIS A CA 1
ATOM 556 C C . HIS A 1 71 ? 9.559 -8.617 -11.926 1.00 95.25 71 HIS A C 1
ATOM 558 O O . HIS A 1 71 ? 10.127 -8.742 -13.009 1.00 95.25 71 HIS A O 1
ATOM 564 N N . LEU A 1 72 ? 9.853 -7.621 -11.082 1.00 94.25 72 LEU A N 1
ATOM 565 C CA . LEU A 1 72 ? 10.844 -6.586 -11.393 1.00 94.25 72 LEU A CA 1
ATOM 566 C C . LEU A 1 72 ? 12.239 -7.172 -11.636 1.00 94.25 72 LEU A C 1
ATOM 568 O O . LEU A 1 72 ? 12.912 -6.766 -12.581 1.00 94.25 72 LEU A O 1
ATOM 572 N N . THR A 1 73 ? 12.676 -8.141 -10.825 1.00 95.94 73 THR A N 1
ATOM 573 C CA . 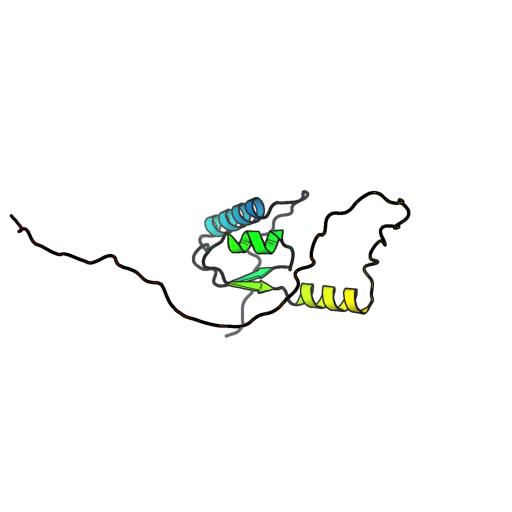THR A 1 73 ? 13.970 -8.815 -11.010 1.00 95.94 73 THR A CA 1
ATOM 574 C C . THR A 1 73 ? 14.060 -9.491 -12.376 1.00 95.94 73 THR A C 1
ATOM 576 O O . THR A 1 73 ? 15.049 -9.292 -13.081 1.00 95.94 73 THR A O 1
ATOM 579 N N . ILE A 1 74 ? 13.028 -10.238 -12.777 1.00 96.38 74 ILE A N 1
ATOM 580 C CA . ILE A 1 74 ? 12.982 -10.907 -14.084 1.00 96.38 74 ILE A CA 1
ATOM 581 C C . ILE A 1 74 ? 12.993 -9.873 -15.212 1.00 96.38 74 ILE A C 1
ATOM 583 O O . ILE A 1 74 ? 13.794 -9.979 -16.140 1.00 96.38 74 ILE A O 1
ATOM 587 N N . CYS A 1 75 ? 12.148 -8.844 -15.131 1.00 95.00 75 CYS A N 1
ATOM 588 C CA . CYS A 1 75 ? 12.073 -7.835 -16.181 1.00 95.00 75 CYS A CA 1
ATOM 589 C C . CYS A 1 75 ? 13.365 -7.025 -16.330 1.00 95.00 75 CYS A C 1
ATOM 591 O O . CYS A 1 75 ? 13.741 -6.691 -17.454 1.00 95.00 75 CYS A O 1
ATOM 593 N N . ASN A 1 76 ? 14.044 -6.729 -15.220 1.00 92.38 76 ASN A N 1
ATOM 594 C CA . ASN A 1 76 ? 15.336 -6.050 -15.229 1.00 92.38 76 ASN A CA 1
ATOM 595 C C . ASN A 1 76 ? 16.430 -6.946 -15.816 1.00 92.38 76 ASN A C 1
ATOM 597 O O . ASN A 1 76 ? 17.196 -6.484 -16.657 1.00 92.38 76 ASN A O 1
ATOM 601 N N . GLY A 1 77 ? 16.476 -8.226 -15.429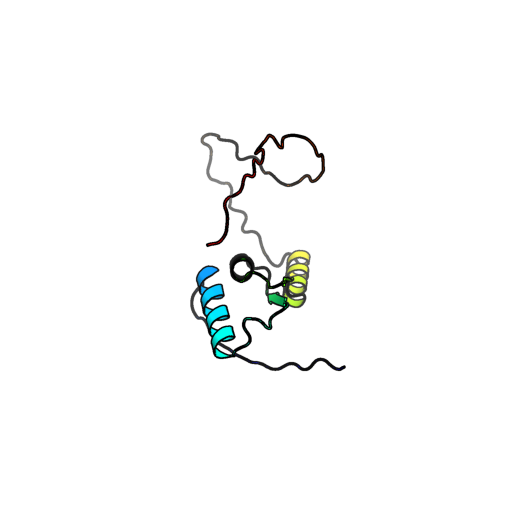 1.00 95.94 77 GLY A N 1
ATOM 602 C CA . GLY A 1 77 ? 17.456 -9.184 -15.950 1.00 95.94 77 GLY A CA 1
ATOM 603 C C . GLY A 1 77 ? 17.323 -9.427 -17.455 1.00 95.94 77 GLY A C 1
ATOM 604 O O . GLY A 1 77 ? 18.320 -9.602 -18.146 1.00 95.94 77 GLY A O 1
ATOM 605 N N . LEU A 1 78 ? 16.096 -9.373 -17.974 1.00 95.81 78 LEU A N 1
ATOM 606 C CA . LEU A 1 78 ? 15.799 -9.512 -19.401 1.00 95.81 78 LEU A CA 1
ATOM 607 C C . LEU A 1 78 ? 15.816 -8.177 -20.169 1.00 95.81 78 LEU A C 1
ATOM 609 O O . LEU A 1 78 ? 15.505 -8.165 -21.358 1.00 95.81 78 LEU A O 1
ATOM 613 N N . ALA A 1 79 ? 16.140 -7.057 -19.509 1.00 92.38 79 ALA A N 1
ATOM 614 C CA . ALA A 1 79 ? 16.111 -5.710 -20.088 1.00 92.38 79 ALA A CA 1
ATOM 615 C C . ALA A 1 79 ? 14.792 -5.378 -20.822 1.00 92.38 79 ALA A C 1
ATOM 617 O O . ALA A 1 79 ? 14.782 -4.666 -21.829 1.00 92.38 79 ALA A O 1
ATOM 618 N N . LEU A 1 80 ? 13.658 -5.873 -20.308 1.00 90.12 80 LEU A N 1
ATOM 619 C CA . LEU A 1 80 ? 12.337 -5.650 -20.917 1.00 90.12 80 LEU A CA 1
ATOM 620 C C . LEU A 1 80 ? 11.910 -4.178 -20.851 1.00 90.12 80 LEU A C 1
ATOM 622 O O . LEU A 1 80 ? 11.073 -3.730 -21.632 1.00 90.12 80 LEU A O 1
ATOM 626 N N . TRP A 1 81 ? 12.520 -3.415 -19.947 1.00 83.00 81 TRP A N 1
ATOM 627 C CA . TRP A 1 81 ? 12.324 -1.981 -19.818 1.00 83.00 81 TRP A CA 1
ATOM 628 C C . TRP A 1 81 ? 13.417 -1.272 -20.613 1.00 83.00 81 TRP A C 1
ATOM 630 O O . TRP A 1 81 ? 14.525 -1.046 -20.123 1.00 83.00 81 TRP A O 1
ATOM 640 N N . LYS A 1 82 ? 13.113 -0.913 -21.864 1.00 74.81 82 LYS A N 1
ATOM 641 C CA . LYS A 1 82 ? 13.970 0.005 -22.616 1.00 74.81 82 LYS A CA 1
ATOM 642 C C . LYS A 1 82 ? 13.962 1.345 -21.886 1.00 74.81 82 LYS A C 1
ATOM 644 O O . LYS A 1 82 ? 12.936 2.019 -21.838 1.00 74.81 82 LYS A O 1
ATOM 649 N N . LYS A 1 83 ? 15.111 1.753 -21.343 1.00 70.31 83 LYS A N 1
ATOM 650 C CA . LYS A 1 83 ? 15.329 3.167 -21.039 1.00 70.31 83 LYS A CA 1
ATOM 651 C C . LYS A 1 83 ? 15.231 3.888 -22.376 1.00 70.31 83 LYS A C 1
ATOM 653 O O . LYS A 1 83 ? 16.065 3.650 -23.250 1.00 70.31 83 LYS A O 1
ATOM 658 N N . PHE A 1 84 ? 14.198 4.705 -22.563 1.00 64.38 84 PHE A N 1
ATOM 659 C CA . PHE A 1 84 ? 14.214 5.681 -23.641 1.00 64.38 84 PHE A CA 1
ATOM 660 C C . PHE A 1 84 ? 15.468 6.517 -23.404 1.00 64.38 84 PHE A C 1
ATOM 662 O O . PHE A 1 84 ? 15.549 7.252 -22.419 1.00 64.38 84 PHE A O 1
ATOM 669 N N . LYS A 1 85 ? 16.496 6.307 -24.232 1.00 60.53 85 LYS A N 1
ATOM 670 C CA . LYS A 1 85 ? 17.617 7.232 -24.280 1.00 60.53 85 LYS A CA 1
ATOM 671 C C . LYS A 1 85 ? 16.980 8.553 -24.676 1.00 60.53 85 LYS A C 1
ATOM 673 O O . LYS A 1 85 ? 16.375 8.648 -25.738 1.00 60.53 85 LYS A O 1
ATOM 678 N N . LYS A 1 86 ? 17.000 9.516 -23.761 1.00 61.72 86 LYS A N 1
ATOM 679 C CA . LYS A 1 86 ? 16.705 10.899 -24.098 1.00 61.72 86 LYS A CA 1
ATOM 680 C C . LYS A 1 86 ? 17.801 11.255 -25.096 1.00 61.72 86 LYS A C 1
ATOM 682 O O . LYS A 1 86 ? 18.962 11.265 -24.703 1.00 61.72 86 LYS A O 1
ATOM 687 N N . ASP A 1 87 ? 17.466 11.348 -26.379 1.00 55.12 87 ASP A N 1
ATOM 688 C CA . ASP A 1 87 ? 18.449 11.659 -27.410 1.00 55.12 87 ASP A CA 1
ATOM 689 C C . ASP A 1 87 ? 19.083 13.009 -27.052 1.00 55.12 87 ASP A C 1
ATOM 691 O O . ASP A 1 87 ? 18.438 14.056 -27.110 1.00 55.12 87 ASP A O 1
ATOM 695 N N . GLU A 1 88 ? 20.337 12.967 -26.601 1.00 56.47 88 GLU A N 1
ATOM 696 C CA . GLU A 1 88 ? 21.173 14.125 -26.286 1.00 56.47 88 GLU A CA 1
ATOM 697 C C . GLU A 1 88 ? 21.629 14.791 -27.589 1.00 56.47 88 GLU A C 1
ATOM 699 O O . GLU A 1 88 ? 22.802 14.780 -27.943 1.00 56.47 88 GLU A O 1
ATOM 704 N N . ASN A 1 89 ? 20.677 15.353 -28.332 1.00 49.22 89 ASN A N 1
ATOM 705 C CA . ASN A 1 89 ? 20.941 16.165 -29.516 1.00 49.22 89 ASN A CA 1
ATOM 706 C C . ASN A 1 89 ? 20.283 17.549 -29.405 1.00 49.22 89 ASN A C 1
ATOM 708 O O . ASN A 1 89 ? 19.751 18.080 -30.374 1.00 49.22 89 ASN A O 1
ATOM 712 N N . GLU A 1 90 ? 20.374 18.166 -28.225 1.00 51.47 90 GLU A N 1
ATOM 713 C CA . GLU A 1 90 ? 20.250 19.619 -28.088 1.00 51.47 90 GLU A CA 1
ATOM 714 C C . GLU A 1 90 ? 21.493 20.191 -27.395 1.00 51.47 90 GLU A C 1
ATOM 716 O O . GLU A 1 90 ? 21.646 20.232 -26.179 1.00 51.47 90 GLU A O 1
ATOM 721 N N . THR A 1 91 ? 22.417 20.585 -28.262 1.00 46.41 91 THR A N 1
ATOM 722 C CA . THR A 1 91 ? 23.525 21.528 -28.114 1.00 46.41 91 THR A CA 1
ATOM 723 C C . THR A 1 91 ? 23.426 22.519 -26.938 1.00 46.41 91 THR A C 1
ATOM 725 O O . THR A 1 91 ? 22.534 23.358 -26.898 1.00 46.41 91 THR A O 1
ATOM 728 N N . ASN A 1 92 ? 24.444 22.482 -26.067 1.00 45.78 92 ASN A N 1
ATOM 729 C CA . ASN A 1 92 ? 25.078 23.589 -25.329 1.00 45.78 92 ASN A CA 1
ATOM 730 C C . ASN A 1 92 ? 24.237 24.833 -24.960 1.00 45.78 92 ASN A C 1
ATOM 732 O O . ASN A 1 92 ? 24.037 25.713 -25.800 1.00 45.78 92 ASN A O 1
ATOM 736 N N . LYS A 1 93 ? 24.011 25.029 -23.648 1.00 42.53 93 LYS A N 1
ATOM 737 C CA . LYS A 1 93 ? 24.466 26.232 -22.906 1.00 42.53 93 LYS A CA 1
ATOM 738 C C . LYS A 1 93 ? 24.315 26.078 -21.378 1.00 42.53 93 LYS A C 1
ATOM 740 O O . LYS A 1 93 ? 23.210 26.026 -20.862 1.00 42.53 93 LYS A O 1
ATOM 745 N N . ASN A 1 94 ? 25.469 26.119 -20.707 1.00 40.28 94 ASN A N 1
ATOM 746 C CA . ASN A 1 94 ? 25.741 26.597 -19.342 1.00 40.28 94 ASN A CA 1
ATOM 747 C C . ASN A 1 94 ? 25.123 25.864 -18.131 1.00 40.28 94 ASN A C 1
ATOM 749 O O . ASN A 1 94 ? 24.067 26.226 -17.632 1.00 40.28 94 ASN A O 1
ATOM 753 N N . GLY A 1 95 ? 25.904 24.902 -17.627 1.00 45.78 95 GLY A N 1
ATOM 754 C CA . GLY A 1 95 ? 26.380 24.771 -16.241 1.00 45.78 95 GLY A CA 1
ATOM 755 C C . GLY A 1 95 ? 25.502 25.208 -15.064 1.00 45.78 95 GLY A C 1
ATOM 756 O O . GLY A 1 95 ? 25.387 26.395 -14.777 1.00 45.78 95 GLY A O 1
ATOM 757 N N . SER A 1 96 ? 25.089 24.219 -14.274 1.00 36.19 96 SER A N 1
ATOM 758 C CA . SER A 1 96 ? 25.275 24.224 -12.818 1.00 36.19 96 SER A CA 1
ATOM 759 C C . SER A 1 96 ? 25.177 22.784 -12.319 1.00 36.19 96 SER A C 1
ATOM 761 O O . SER A 1 96 ? 24.198 22.096 -12.616 1.00 36.19 96 SER A O 1
ATOM 763 N N . ASP A 1 97 ? 26.218 22.354 -11.617 1.00 45.16 97 ASP A N 1
ATOM 764 C CA . ASP A 1 97 ? 26.424 21.021 -11.067 1.00 45.16 97 ASP A CA 1
ATOM 765 C C . ASP A 1 97 ? 25.208 20.519 -10.277 1.00 45.16 97 ASP A C 1
ATOM 767 O O . ASP A 1 97 ? 24.724 21.178 -9.357 1.00 45.16 97 ASP A O 1
ATOM 771 N N . PHE A 1 98 ? 24.719 19.330 -10.629 1.00 40.38 98 PHE A N 1
ATOM 772 C CA . PHE A 1 98 ? 23.815 18.563 -9.781 1.00 40.38 98 PHE A CA 1
ATOM 773 C C . PHE A 1 98 ? 24.540 17.270 -9.422 1.00 40.38 98 PHE A C 1
ATOM 775 O O . PHE A 1 98 ? 24.564 16.316 -10.201 1.00 40.38 98 PHE A O 1
ATOM 782 N N . GLU A 1 99 ? 25.219 17.299 -8.277 1.00 42.03 99 GLU A N 1
ATOM 783 C CA . GLU A 1 99 ? 25.947 16.158 -7.740 1.00 42.03 99 GLU A CA 1
ATOM 784 C C . GLU A 1 99 ? 24.991 15.003 -7.423 1.00 42.03 99 GLU A C 1
ATOM 786 O O . GLU A 1 99 ? 24.023 15.118 -6.666 1.00 42.03 99 GLU A O 1
ATOM 791 N N . ASP A 1 100 ? 25.312 13.868 -8.032 1.00 40.59 100 ASP A N 1
ATOM 792 C CA . ASP A 1 100 ? 24.748 12.551 -7.800 1.00 40.59 100 ASP A CA 1
ATOM 793 C C . ASP A 1 100 ? 25.179 12.051 -6.413 1.00 40.59 100 ASP A C 1
ATOM 795 O O . ASP A 1 100 ? 26.308 11.607 -6.210 1.00 40.59 100 ASP A O 1
ATOM 799 N N . SER A 1 101 ? 24.291 12.147 -5.424 1.00 36.19 101 SER A N 1
ATOM 800 C CA . SER A 1 101 ? 24.519 11.560 -4.103 1.00 36.19 101 SER A CA 1
ATOM 801 C C . SER A 1 101 ? 23.905 10.170 -4.031 1.00 36.19 101 SER A C 1
ATOM 803 O O . SER A 1 101 ? 22.804 9.972 -3.512 1.00 36.19 101 SER A O 1
ATOM 805 N N . THR A 1 102 ? 24.668 9.179 -4.490 1.00 41.66 102 THR A N 1
ATOM 806 C CA . THR A 1 102 ? 24.544 7.820 -3.968 1.00 41.66 102 THR A CA 1
ATOM 807 C C . THR A 1 102 ? 25.745 7.463 -3.087 1.00 41.66 102 THR A C 1
ATOM 809 O O . THR A 1 102 ? 26.846 7.210 -3.553 1.00 41.66 102 THR A O 1
ATOM 812 N N . ASN A 1 103 ? 25.429 7.319 -1.794 1.00 39.34 103 ASN A N 1
ATOM 813 C CA . ASN A 1 103 ? 25.823 6.191 -0.947 1.00 39.34 103 ASN A CA 1
ATOM 814 C C . ASN A 1 103 ? 27.190 6.226 -0.230 1.00 39.34 103 ASN A C 1
ATOM 816 O O . ASN A 1 103 ? 28.176 5.739 -0.770 1.00 39.34 103 ASN A O 1
ATOM 820 N N . THR A 1 104 ? 27.174 6.538 1.075 1.00 34.56 104 THR A N 1
ATOM 821 C CA . THR A 1 104 ? 27.949 5.765 2.070 1.00 34.56 104 THR A CA 1
ATOM 822 C C . THR A 1 104 ? 27.399 5.909 3.493 1.00 34.56 104 THR A C 1
ATOM 824 O O . THR A 1 104 ? 27.313 6.994 4.058 1.00 34.56 104 THR A O 1
ATOM 827 N N . LYS A 1 105 ? 27.048 4.764 4.090 1.00 39.38 105 LYS A N 1
ATOM 828 C CA . LYS A 1 105 ? 26.916 4.562 5.539 1.00 39.38 105 LYS A CA 1
ATOM 829 C C . LYS A 1 105 ? 28.264 4.809 6.237 1.00 39.38 105 LYS A C 1
ATOM 831 O O . LYS A 1 105 ? 29.279 4.362 5.704 1.00 39.38 105 LYS A O 1
ATOM 836 N N . THR A 1 106 ? 28.223 5.286 7.489 1.00 34.03 106 THR A N 1
ATOM 837 C CA . THR A 1 106 ? 28.782 4.641 8.714 1.00 34.03 106 THR A CA 1
ATOM 838 C C . THR A 1 106 ? 29.402 5.662 9.688 1.00 34.03 106 THR A C 1
ATOM 840 O O . THR A 1 106 ? 30.392 6.289 9.349 1.00 34.03 106 THR A O 1
ATOM 843 N N . GLN A 1 107 ? 28.807 5.722 10.894 1.00 37.06 107 GLN A N 1
ATOM 844 C CA . GLN A 1 107 ? 29.356 6.027 12.238 1.00 37.06 107 GLN A CA 1
ATOM 845 C C . GLN A 1 107 ? 30.142 7.333 12.475 1.00 37.06 107 GLN A C 1
ATOM 847 O O . GLN A 1 107 ? 31.188 7.555 11.887 1.00 37.06 107 GLN A O 1
ATOM 852 N N . MET A 1 108 ? 29.740 8.116 13.482 1.00 40.81 108 MET A N 1
ATOM 853 C CA . MET A 1 108 ? 30.245 8.023 14.866 1.00 40.81 108 MET A CA 1
ATOM 854 C C . MET A 1 108 ? 29.478 8.995 15.779 1.00 40.81 108 MET A C 1
ATOM 856 O O . MET A 1 108 ? 28.913 9.986 15.323 1.00 40.81 108 MET A O 1
ATOM 860 N N . GLU A 1 109 ? 29.405 8.609 17.048 1.00 44.06 109 GLU A N 1
ATOM 861 C CA . GLU A 1 109 ? 28.736 9.262 18.169 1.00 44.06 109 GLU A CA 1
ATOM 862 C C . GLU A 1 109 ? 29.398 10.584 18.601 1.00 44.06 109 GLU A C 1
ATOM 864 O O . GLU A 1 109 ? 30.495 10.926 18.169 1.00 44.06 109 GLU A O 1
ATOM 869 N N . GLU A 1 110 ? 28.711 11.217 19.557 1.00 38.91 110 GLU A N 1
ATOM 870 C CA . GLU A 1 110 ? 29.217 12.052 20.654 1.00 38.91 110 GLU A CA 1
ATOM 871 C C . GLU A 1 110 ? 29.050 13.585 20.594 1.00 38.91 110 GLU A C 1
ATOM 873 O O . GLU A 1 110 ? 29.684 14.307 19.829 1.00 38.91 110 GLU A O 1
ATOM 878 N N . ASN A 1 111 ? 28.275 14.024 21.599 1.00 36.62 111 ASN A N 1
ATOM 879 C CA . ASN A 1 111 ? 28.345 15.259 22.387 1.00 36.62 111 ASN A CA 1
ATOM 880 C C . ASN A 1 111 ? 27.374 16.397 22.044 1.00 36.62 111 ASN A C 1
ATOM 882 O O . ASN A 1 111 ? 27.469 17.047 21.009 1.00 36.62 111 ASN A O 1
ATOM 886 N N . GLY A 1 112 ? 26.491 16.693 23.012 1.00 33.72 112 GLY A N 1
ATOM 887 C CA . GLY A 1 112 ? 25.781 17.972 23.078 1.00 33.72 112 GLY A CA 1
ATOM 888 C C . GLY A 1 112 ? 24.419 17.995 23.778 1.00 33.72 112 GLY A C 1
ATOM 889 O O . GLY A 1 112 ? 23.551 18.733 23.331 1.00 33.72 112 GLY A O 1
ATOM 890 N N . LEU A 1 113 ? 24.194 17.207 24.837 1.00 36.75 113 LEU A N 1
ATOM 891 C CA . LEU A 1 113 ? 23.086 17.446 25.773 1.00 36.75 113 LEU A CA 1
ATOM 892 C C . LEU A 1 113 ? 23.538 18.522 26.768 1.00 36.75 113 LEU A C 1
ATOM 894 O O . LEU A 1 113 ? 24.294 18.226 27.689 1.00 36.75 113 LEU A O 1
ATOM 898 N N . GLU A 1 114 ? 23.077 19.758 26.584 1.00 39.78 114 GLU A N 1
ATOM 899 C CA . GLU A 1 114 ? 23.147 20.791 27.618 1.00 39.78 114 GLU A CA 1
ATOM 900 C C . GLU A 1 114 ? 21.747 21.112 28.157 1.00 39.78 114 GLU A C 1
ATOM 902 O O . GLU A 1 114 ? 20.886 21.637 27.457 1.00 39.78 114 GLU A O 1
ATOM 907 N N . ASN A 1 115 ? 21.590 20.785 29.442 1.00 39.53 115 ASN A N 1
ATOM 908 C CA . ASN A 1 115 ? 20.891 21.534 30.486 1.00 39.53 115 ASN A CA 1
ATOM 909 C C . ASN A 1 115 ? 19.421 21.929 30.288 1.00 39.53 115 ASN A C 1
ATOM 911 O O . ASN A 1 115 ? 19.108 23.019 29.817 1.00 39.53 115 ASN A O 1
ATOM 915 N N . ILE A 1 116 ? 18.537 21.148 30.915 1.00 44.94 116 ILE A N 1
ATOM 916 C CA . ILE A 1 116 ? 17.427 21.712 31.692 1.00 44.94 116 ILE A CA 1
ATOM 917 C C . ILE A 1 116 ? 17.497 21.074 33.084 1.00 44.94 116 ILE A C 1
ATOM 919 O O . ILE A 1 116 ? 17.294 19.873 33.229 1.00 44.94 116 ILE A O 1
ATOM 923 N N . GLN A 1 117 ? 17.887 21.876 34.078 1.00 41.91 117 GLN A N 1
ATOM 924 C CA . GLN A 1 117 ? 17.883 21.511 35.492 1.00 41.91 117 GLN A CA 1
ATOM 925 C C . GLN A 1 117 ? 16.462 21.585 36.050 1.00 41.91 117 GLN A C 1
ATOM 927 O O . GLN A 1 117 ? 15.784 22.603 35.904 1.00 41.91 117 GLN A O 1
ATOM 932 N N . ASP A 1 118 ? 16.082 20.516 36.741 1.00 44.25 118 ASP A N 1
ATOM 933 C CA . ASP A 1 118 ? 14.988 20.460 37.700 1.00 44.25 118 ASP A CA 1
ATOM 934 C C . ASP A 1 118 ? 15.242 21.396 38.891 1.00 44.25 118 ASP A C 1
ATOM 936 O O . ASP A 1 118 ? 16.348 21.428 39.441 1.00 44.25 118 ASP A O 1
ATOM 940 N N . GLN A 1 119 ? 14.188 22.073 39.350 1.00 47.44 119 GLN A N 1
ATOM 941 C CA . GLN A 1 119 ? 13.985 22.348 40.772 1.00 47.44 119 GLN A CA 1
ATOM 942 C C . GLN A 1 119 ? 12.514 22.109 41.128 1.00 47.44 119 GLN A C 1
ATOM 944 O O . GLN A 1 119 ? 11.622 22.838 40.694 1.00 47.44 119 GLN A O 1
ATOM 949 N N . ASP A 1 120 ? 12.307 21.051 41.913 1.00 46.66 120 ASP A N 1
ATOM 950 C CA . ASP A 1 120 ? 11.170 20.848 42.807 1.00 46.66 120 ASP A CA 1
ATOM 951 C C . ASP A 1 120 ? 11.037 22.023 43.788 1.00 46.66 120 ASP A C 1
ATOM 953 O O . ASP A 1 120 ? 12.049 22.517 44.277 1.00 46.66 120 ASP A O 1
ATOM 957 N N . GLU A 1 121 ? 9.803 22.385 44.155 1.00 49.91 121 GLU A N 1
ATOM 958 C CA . GLU A 1 121 ? 9.391 22.464 45.566 1.00 49.91 121 GLU A CA 1
ATOM 959 C C . GLU A 1 121 ? 7.863 22.662 45.714 1.00 49.91 121 GLU A C 1
ATOM 961 O O . GLU A 1 121 ? 7.288 23.635 45.240 1.00 49.91 121 GLU A O 1
ATOM 966 N N . ASN A 1 122 ? 7.238 21.673 46.372 1.00 47.19 122 ASN A N 1
ATOM 967 C CA . ASN A 1 122 ? 6.115 21.706 47.327 1.00 47.19 122 ASN A CA 1
ATOM 968 C C . ASN A 1 122 ? 5.035 22.803 47.252 1.00 47.19 122 ASN A C 1
ATOM 970 O O . ASN A 1 122 ? 5.343 23.973 47.402 1.00 47.19 122 ASN A O 1
ATOM 974 N N . GLU A 1 123 ? 3.756 22.394 47.339 1.00 46.75 123 GLU A N 1
ATOM 975 C CA . GLU A 1 123 ? 2.832 22.898 48.380 1.00 46.75 123 GLU A CA 1
ATOM 976 C C . GLU A 1 123 ? 1.579 21.995 48.569 1.00 46.75 123 GLU A C 1
ATOM 978 O O . GLU A 1 123 ? 1.275 21.167 47.706 1.00 46.75 123 GLU A O 1
ATOM 983 N N . PRO A 1 124 ? 0.890 22.072 49.733 1.00 56.94 124 PRO A N 1
ATOM 984 C CA . PRO A 1 124 ? 0.139 20.960 50.307 1.00 56.94 124 PRO A CA 1
ATOM 985 C C . PRO A 1 124 ? -1.359 20.932 49.979 1.00 56.94 124 PRO A C 1
ATOM 987 O O . PRO A 1 124 ? -2.013 21.933 49.691 1.00 56.94 124 PRO A O 1
ATOM 990 N N . ILE A 1 125 ? -1.895 19.725 50.148 1.00 50.59 125 ILE A N 1
ATOM 991 C CA . ILE A 1 125 ? -3.311 19.355 50.123 1.00 50.59 125 ILE A CA 1
ATOM 992 C C . ILE A 1 125 ? -4.081 20.124 51.212 1.00 50.59 125 ILE A C 1
ATOM 994 O O . ILE A 1 125 ? -3.669 20.141 52.375 1.00 50.59 125 ILE A O 1
ATOM 998 N N . LYS A 1 126 ? -5.224 20.704 50.834 1.00 61.19 126 LYS A N 1
ATOM 999 C CA . LYS A 1 126 ? -6.314 21.083 51.742 1.00 61.19 126 LYS A CA 1
ATOM 1000 C C . LYS A 1 126 ? -7.541 20.237 51.449 1.00 61.19 126 LYS A C 1
ATOM 1002 O O . LYS A 1 126 ? -7.795 19.999 50.248 1.00 61.19 126 LYS A O 1
#

Secondary structure (DSSP, 8-state):
-PPP----------S---HHHHHHHHHHHHHHTT-TTS--EEEE-S-HHHHHHHHHSTT-EEEE-HHHHHHHHHHHHTT-S--------S------------------------------------

Solvent-accessible surface area (backbone atoms only — not comparable to full-atom values): 8878 Å² total; per-residue (Å²): 136,83,90,82,86,79,88,88,79,86,84,90,76,95,65,93,71,55,21,67,57,52,32,50,54,53,50,51,56,28,53,78,66,73,41,65,92,71,52,63,63,48,73,39,62,86,48,67,43,56,50,54,13,47,70,69,48,73,86,44,48,80,44,71,30,62,70,54,51,51,51,51,51,51,39,59,77,67,55,70,68,74,74,78,72,76,78,90,78,75,83,86,84,84,88,79,91,78,82,83,84,79,87,81,90,81,89,82,88,89,89,82,91,79,85,85,83,88,80,88,80,90,85,83,90,129

Sequence (126 aa):
MVPKSTILHFQSYDKCHSSLKIATEVYNCLQDLGIEQKITSVTCDGANNMKNAFDILDGVDRFWCVAHRLHLTICNGLALWKKFKKDENETNKNGSDFEDSTNTKTQMEENGLENIQDQDENEPIK

Radius of gyration: 25.1 Å; Cα contacts (8 Å, |Δi|>4): 65; chains: 1; bounding box: 46×50×81 Å

Foldseek 3Di:
DDDDDDDQDDDDDPDDDALCVVLVVVCVSCVVVVCLVVAAEDEDAPDPSVVSNVVVSPNYHYDYDPVNVVVVVVCVVVVVPDPPPPPPPDDDDDDDDDDDDDDDDDDDDDDDDDDDDDDDDDDDDD

Nearest PDB structures (foldseek):
  7a0s-assembly1_C  TM=5.488E-01  e=1.182E+00  Deinococcus radiodurans R1 = ATCC 13939 = DSM 20539
  5fp0-assembly1_A-2  TM=4.773E-01  e=4.812E+00  Homo sapiens

Mean predicted aligned error: 15.27 Å

pLDDT: mean 76.55, std 23.48, range [33.72, 97.19]